Protein AF-A0A5C5X201-F1 (afdb_monomer_lite)

Foldseek 3Di:
DPDVVQVVPDPPVCSVVVVVVVLCCVLCVQAAQDPVVRDHDVVSCVVVVD

pLDDT: mean 80.81, std 8.93, range [53.59, 92.69]

Radius of gyration: 15.02 Å; chains: 1; bounding box: 36×25×32 Å

Structure (mmCIF, N/CA/C/O backbone):
data_AF-A0A5C5X201-F1
#
_entry.id   AF-A0A5C5X201-F1
#
loop_
_atom_site.group_PDB
_atom_site.id
_atom_site.type_symbol
_atom_site.label_atom_id
_atom_site.label_alt_id
_atom_site.label_comp_id
_atom_site.label_asym_id
_atom_site.label_entity_id
_atom_site.label_seq_id
_atom_site.pdbx_PDB_ins_code
_atom_site.Cartn_x
_atom_site.Cartn_y
_atom_site.Cartn_z
_atom_site.occupancy
_atom_site.B_iso_or_equiv
_atom_site.auth_seq_id
_atom_site.auth_comp_id
_atom_site.auth_asym_id
_atom_site.auth_atom_id
_atom_site.pdbx_PDB_model_num
ATOM 1 N N . MET A 1 1 ? 19.835 -2.828 -8.870 1.00 53.59 1 MET A N 1
ATOM 2 C CA . MET A 1 1 ? 19.532 -4.178 -9.394 1.00 53.59 1 MET A CA 1
ATOM 3 C C . MET A 1 1 ? 18.161 -4.606 -8.898 1.00 53.59 1 MET A C 1
ATOM 5 O O . MET A 1 1 ? 18.003 -4.856 -7.707 1.00 53.59 1 MET A O 1
ATOM 9 N N . SER A 1 2 ? 17.160 -4.633 -9.777 1.00 56.47 2 SER A N 1
ATOM 10 C CA . SER A 1 2 ? 15.887 -5.305 -9.501 1.00 56.47 2 SER A CA 1
ATOM 11 C C . SER A 1 2 ? 16.137 -6.819 -9.383 1.00 56.47 2 SER A C 1
ATOM 13 O O . SER A 1 2 ? 17.041 -7.359 -10.016 1.00 56.47 2 SER A O 1
ATOM 15 N N . ARG A 1 3 ? 15.405 -7.520 -8.507 1.00 61.41 3 ARG A N 1
ATOM 16 C CA . ARG A 1 3 ? 15.510 -8.992 -8.395 1.00 61.41 3 ARG A CA 1
ATOM 17 C C . ARG A 1 3 ? 15.053 -9.603 -9.729 1.00 61.41 3 ARG A C 1
ATOM 19 O O . ARG A 1 3 ? 14.012 -9.171 -10.210 1.00 61.41 3 ARG A O 1
ATOM 26 N N . MET A 1 4 ? 15.780 -10.589 -10.273 1.00 63.34 4 MET A N 1
ATOM 27 C CA . MET A 1 4 ? 15.629 -11.123 -11.650 1.00 63.34 4 MET A CA 1
ATOM 28 C C . MET A 1 4 ? 14.181 -11.377 -12.111 1.00 63.34 4 MET A C 1
ATOM 30 O O . MET A 1 4 ? 13.839 -11.064 -13.238 1.00 63.34 4 MET A O 1
ATOM 34 N N . VAL A 1 5 ? 13.286 -11.833 -11.233 1.00 73.31 5 VAL A N 1
ATOM 35 C CA . VAL A 1 5 ? 11.875 -12.077 -11.601 1.00 73.31 5 VAL A CA 1
ATOM 36 C C . VAL A 1 5 ? 11.107 -10.785 -11.939 1.00 73.31 5 VAL A C 1
ATOM 38 O O . VAL A 1 5 ? 10.118 -10.806 -12.657 1.00 73.31 5 VAL A O 1
ATOM 41 N N . ARG A 1 6 ? 11.527 -9.625 -11.419 1.00 69.94 6 ARG A N 1
ATOM 42 C CA . ARG A 1 6 ? 10.809 -8.357 -11.628 1.00 69.94 6 ARG A CA 1
ATOM 43 C C . ARG A 1 6 ? 11.177 -7.654 -12.927 1.00 69.94 6 ARG A C 1
ATOM 45 O O . ARG A 1 6 ? 10.310 -6.982 -13.461 1.00 69.94 6 ARG A O 1
ATOM 52 N N . CYS A 1 7 ? 12.407 -7.794 -13.426 1.00 76.00 7 CYS A N 1
ATOM 53 C CA . CYS A 1 7 ? 12.798 -7.196 -14.711 1.00 76.00 7 CYS A CA 1
ATOM 54 C C . CYS A 1 7 ? 12.218 -7.938 -15.925 1.00 76.00 7 CYS A C 1
ATOM 56 O O . CYS A 1 7 ? 12.262 -7.411 -17.026 1.00 76.00 7 CYS A O 1
ATOM 58 N N . GLU A 1 8 ? 11.676 -9.143 -15.729 1.00 83.44 8 GLU A N 1
ATOM 59 C CA . GLU A 1 8 ? 10.928 -9.873 -16.762 1.00 83.44 8 GLU A CA 1
ATOM 60 C C . GLU A 1 8 ? 9.488 -9.358 -16.918 1.00 83.44 8 GLU A C 1
ATOM 62 O O . GLU A 1 8 ? 8.857 -9.585 -17.945 1.00 83.44 8 GLU A O 1
ATOM 67 N N . VAL A 1 9 ? 8.961 -8.681 -15.891 1.00 82.19 9 VAL A N 1
ATOM 68 C CA . VAL A 1 9 ? 7.555 -8.248 -15.810 1.00 82.19 9 VAL A CA 1
ATOM 69 C C . VAL A 1 9 ? 7.417 -6.727 -15.883 1.00 82.19 9 VAL A C 1
ATOM 71 O O . VAL A 1 9 ? 6.427 -6.227 -16.407 1.00 82.19 9 VAL A O 1
ATOM 74 N N . PHE A 1 10 ? 8.395 -5.992 -15.355 1.00 82.56 10 PHE A N 1
ATOM 75 C CA . PHE A 1 10 ? 8.403 -4.534 -15.307 1.00 82.56 10 PHE A CA 1
ATOM 76 C C . PHE A 1 10 ? 9.625 -3.978 -16.023 1.00 82.56 10 PHE A C 1
ATOM 78 O O . PHE A 1 10 ? 10.726 -4.524 -15.887 1.00 82.56 10 PHE A O 1
ATOM 85 N N . ASP A 1 11 ? 9.434 -2.843 -16.695 1.00 85.00 11 ASP A N 1
ATOM 86 C CA . ASP A 1 11 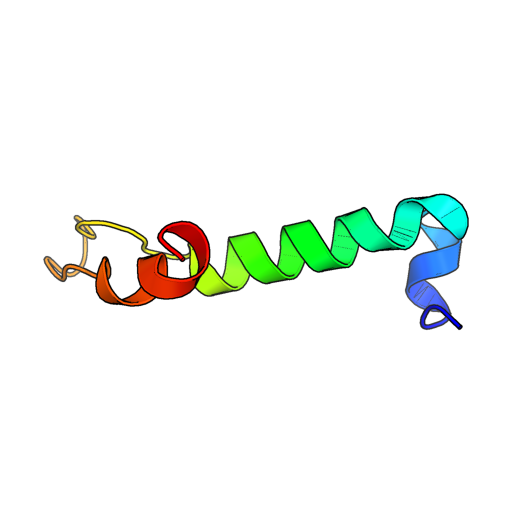? 10.542 -2.034 -17.183 1.00 85.00 11 ASP A CA 1
ATOM 87 C C . ASP A 1 11 ? 11.476 -1.682 -16.002 1.00 85.00 11 ASP A C 1
ATOM 89 O O . ASP A 1 11 ? 10.997 -1.303 -14.920 1.00 85.00 11 ASP A O 1
ATOM 93 N N . PRO A 1 12 ? 12.805 -1.840 -16.147 1.00 82.31 12 PRO A N 1
ATOM 94 C CA . PRO A 1 12 ? 13.766 -1.444 -15.124 1.00 82.31 12 PRO A CA 1
ATOM 95 C C . PRO A 1 12 ? 13.603 -0.003 -14.621 1.00 82.31 12 PRO A C 1
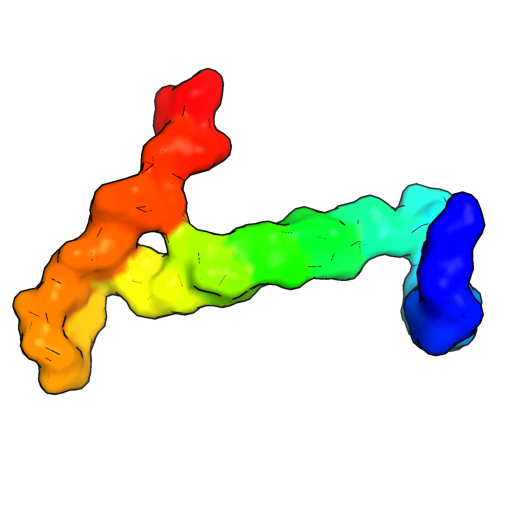ATOM 97 O O . PRO A 1 12 ? 13.867 0.240 -13.440 1.00 82.31 12 PRO A O 1
ATOM 100 N N . GLU A 1 13 ? 13.162 0.926 -15.470 1.00 83.44 13 GLU A N 1
ATOM 101 C CA . GLU A 1 13 ? 12.915 2.329 -15.120 1.00 83.44 13 GLU A CA 1
ATOM 102 C C . GLU A 1 13 ? 11.602 2.516 -14.337 1.00 83.44 13 GLU A C 1
ATOM 104 O O . GLU A 1 13 ? 11.476 3.448 -13.543 1.00 83.44 13 GLU A O 1
ATOM 109 N N . GLU A 1 14 ? 10.656 1.581 -14.454 1.00 84.69 14 GLU A N 1
ATOM 110 C CA . GLU A 1 14 ? 9.332 1.649 -13.818 1.00 84.69 14 GLU A CA 1
ATOM 111 C C . GLU A 1 14 ? 9.173 0.722 -12.600 1.00 84.69 14 GLU A C 1
ATOM 113 O O . GLU A 1 14 ? 8.144 0.724 -11.917 1.00 84.69 14 GLU A O 1
ATOM 118 N N . VAL A 1 15 ? 10.204 -0.053 -12.245 1.00 84.38 15 VAL A N 1
ATOM 119 C CA . VAL A 1 15 ? 10.154 -1.047 -11.153 1.00 84.38 15 VAL A CA 1
ATOM 120 C C . VAL A 1 15 ? 9.788 -0.453 -9.779 1.00 84.38 15 VAL A C 1
ATOM 122 O O . VAL A 1 15 ? 9.332 -1.170 -8.880 1.00 84.38 15 VAL A O 1
ATOM 125 N N . ALA A 1 16 ? 9.943 0.864 -9.607 1.00 84.50 16 ALA A N 1
ATOM 126 C CA . ALA A 1 16 ? 9.499 1.604 -8.428 1.00 84.50 16 ALA A CA 1
ATOM 127 C C . ALA A 1 16 ? 7.989 1.445 -8.157 1.00 84.50 16 ALA A C 1
ATOM 129 O O . ALA A 1 16 ? 7.582 1.396 -6.992 1.00 84.50 16 ALA A O 1
ATOM 130 N N . ILE A 1 17 ? 7.164 1.259 -9.195 1.00 85.81 17 ILE A N 1
ATOM 131 C CA . ILE A 1 17 ? 5.712 1.050 -9.074 1.00 85.81 17 ILE A CA 1
ATOM 132 C C . ILE A 1 17 ? 5.406 -0.185 -8.220 1.00 85.81 17 ILE A C 1
ATOM 134 O O . ILE A 1 17 ? 4.566 -0.129 -7.321 1.00 85.81 17 ILE A O 1
ATOM 138 N N . ALA A 1 18 ? 6.139 -1.286 -8.415 1.00 84.69 18 ALA A N 1
ATOM 139 C CA . ALA A 1 18 ? 5.953 -2.505 -7.629 1.00 84.69 18 ALA A CA 1
ATOM 140 C C . ALA A 1 18 ? 6.241 -2.281 -6.133 1.00 84.69 18 ALA A C 1
ATOM 142 O O . ALA A 1 18 ? 5.606 -2.897 -5.269 1.00 84.69 18 ALA A O 1
ATOM 143 N N . HIS A 1 19 ? 7.182 -1.388 -5.805 1.00 85.00 19 HIS A N 1
ATOM 144 C CA . HIS A 1 19 ? 7.472 -1.008 -4.424 1.00 85.00 19 HIS A CA 1
ATOM 145 C C . HIS A 1 19 ? 6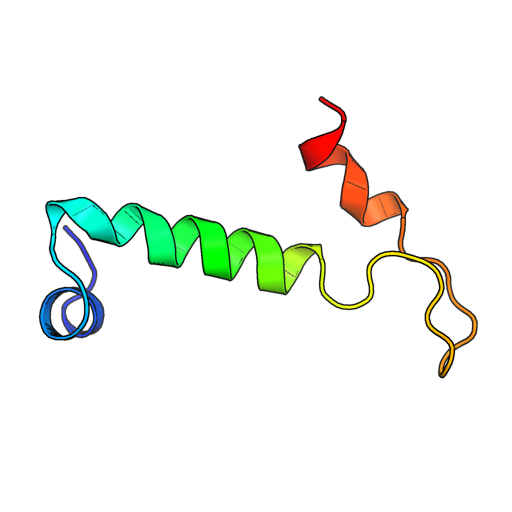.337 -0.192 -3.810 1.00 85.00 19 HIS A C 1
ATOM 147 O O . HIS A 1 19 ? 5.929 -0.494 -2.687 1.00 85.00 19 HIS A O 1
ATOM 153 N N . VAL A 1 20 ? 5.801 0.784 -4.547 1.00 85.31 20 VAL A N 1
ATOM 154 C CA . VAL A 1 20 ? 4.651 1.589 -4.111 1.00 85.31 20 VAL A CA 1
ATOM 155 C C . VAL A 1 20 ? 3.432 0.695 -3.898 1.00 85.31 20 VAL A C 1
ATOM 157 O O . VAL A 1 20 ? 2.892 0.677 -2.795 1.00 85.31 20 VAL A O 1
ATOM 160 N N . TYR A 1 21 ? 3.073 -0.131 -4.886 1.00 84.81 21 TYR A N 1
ATOM 161 C CA . TYR A 1 21 ? 1.971 -1.093 -4.788 1.00 84.81 21 TYR A CA 1
ATOM 162 C C . TYR A 1 21 ? 2.120 -2.004 -3.565 1.00 84.81 21 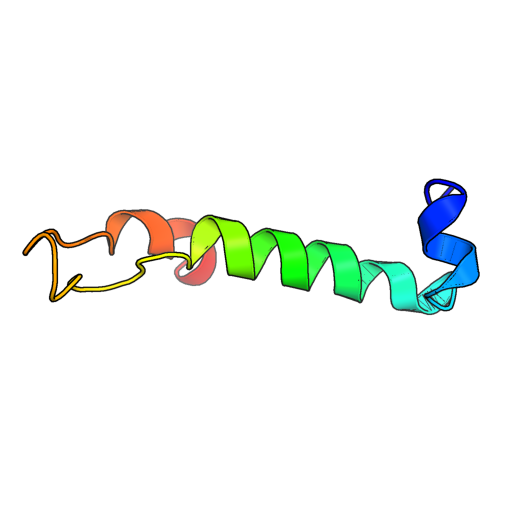TYR A C 1
ATOM 164 O O . TYR A 1 21 ? 1.217 -2.097 -2.739 1.00 84.81 21 TYR A O 1
ATOM 172 N N . THR A 1 22 ? 3.290 -2.626 -3.384 1.00 84.38 22 THR A N 1
ATOM 173 C CA . THR A 1 22 ? 3.523 -3.529 -2.245 1.00 84.38 22 THR A CA 1
ATOM 174 C C . THR A 1 22 ? 3.416 -2.791 -0.909 1.00 84.38 22 THR A C 1
ATOM 176 O O . THR A 1 22 ? 2.883 -3.339 0.057 1.00 84.38 22 THR A O 1
ATOM 179 N N . ARG A 1 23 ? 3.924 -1.552 -0.832 1.00 83.12 23 ARG A N 1
ATOM 180 C CA . ARG A 1 23 ? 3.850 -0.711 0.370 1.00 83.12 23 ARG A CA 1
ATOM 181 C C . ARG A 1 23 ? 2.400 -0.374 0.706 1.00 83.12 23 ARG A C 1
ATOM 183 O O . ARG A 1 23 ? 2.013 -0.549 1.858 1.00 83.12 23 ARG A O 1
ATOM 190 N N . VAL A 1 24 ? 1.624 0.057 -0.288 1.00 82.88 24 VAL A N 1
ATOM 191 C CA . VAL A 1 24 ? 0.212 0.427 -0.146 1.00 82.88 24 VAL A CA 1
ATOM 192 C C . VAL A 1 24 ? -0.620 -0.797 0.208 1.00 82.88 24 VAL A C 1
ATOM 194 O O . VAL A 1 24 ? -1.242 -0.802 1.258 1.00 82.88 24 VAL A O 1
ATOM 197 N N . CYS A 1 25 ? -0.570 -1.882 -0.566 1.00 82.69 25 CYS A N 1
ATOM 198 C CA . CYS A 1 25 ? -1.371 -3.075 -0.284 1.00 82.69 25 CYS A CA 1
ATOM 199 C C . CYS A 1 25 ? -1.080 -3.670 1.095 1.00 82.69 25 CYS A C 1
ATOM 201 O O . CYS A 1 25 ? -2.010 -4.072 1.778 1.00 82.69 25 CYS A O 1
ATOM 203 N N . ARG A 1 26 ? 0.180 -3.698 1.551 1.00 79.38 26 ARG A N 1
ATOM 204 C CA . ARG A 1 26 ? 0.504 -4.224 2.890 1.00 79.38 26 ARG A CA 1
ATOM 205 C C . ARG A 1 26 ? 0.086 -3.298 4.027 1.00 79.38 26 ARG A C 1
ATOM 207 O O . ARG A 1 26 ? -0.273 -3.795 5.088 1.00 79.38 26 ARG A O 1
ATOM 214 N N . ARG A 1 27 ? 0.187 -1.978 3.846 1.00 73.19 27 ARG A N 1
ATOM 215 C CA . ARG A 1 27 ? -0.125 -1.006 4.909 1.00 73.19 27 ARG A CA 1
ATOM 216 C C . ARG A 1 27 ? -1.590 -0.587 4.938 1.00 73.19 27 ARG A C 1
ATOM 218 O O . ARG A 1 27 ? -2.092 -0.273 6.007 1.00 73.19 27 ARG A O 1
ATOM 225 N N . CYS A 1 28 ? -2.263 -0.620 3.796 1.00 73.88 28 CYS A N 1
ATOM 226 C CA . CYS A 1 28 ? -3.675 -0.285 3.650 1.00 73.88 28 CYS A CA 1
ATOM 227 C C . CYS A 1 28 ? -4.590 -1.513 3.672 1.00 73.88 28 CYS A C 1
ATOM 229 O O . CYS A 1 28 ? -5.804 -1.348 3.616 1.00 73.88 28 CYS A O 1
ATOM 231 N N . PHE A 1 29 ? -4.049 -2.735 3.762 1.00 72.56 29 PHE A N 1
ATOM 232 C CA . PHE A 1 29 ? -4.875 -3.903 4.064 1.00 72.56 29 PHE A CA 1
ATOM 233 C C . PHE A 1 29 ? -5.612 -3.638 5.378 1.00 72.56 29 PHE A C 1
ATOM 235 O O . PHE A 1 29 ? -4.964 -3.362 6.390 1.00 72.56 29 PHE A O 1
ATOM 242 N N . LEU A 1 30 ? -6.943 -3.694 5.339 1.00 73.44 30 LEU A N 1
ATOM 243 C CA . LEU A 1 30 ? -7.834 -3.397 6.465 1.00 73.44 30 LEU A CA 1
ATOM 244 C C . LEU A 1 30 ? -7.779 -1.948 6.976 1.00 73.44 30 LEU A C 1
ATOM 246 O O . LEU A 1 30 ? -8.096 -1.726 8.129 1.00 73.44 30 LEU A O 1
ATOM 250 N N . LEU A 1 31 ? -7.363 -0.959 6.177 1.00 83.69 31 LEU A N 1
ATOM 251 C CA . LEU A 1 31 ? -7.434 0.452 6.588 1.00 83.69 31 LEU A CA 1
ATOM 252 C C . LEU A 1 31 ? -8.890 0.866 6.886 1.00 83.69 31 LEU A C 1
ATOM 254 O O . LEU A 1 31 ? -9.773 0.547 6.092 1.00 83.69 31 LEU A O 1
ATOM 258 N N . GLY A 1 32 ? -9.124 1.644 7.946 1.00 86.12 32 GLY A N 1
ATOM 259 C CA . GLY A 1 32 ? -10.476 2.018 8.370 1.00 86.12 32 GLY A CA 1
ATOM 260 C C . GLY A 1 32 ? -11.107 1.013 9.326 1.00 86.12 32 GLY A C 1
ATOM 261 O O . GLY A 1 32 ? -10.413 0.232 9.982 1.00 86.12 32 GLY A O 1
ATOM 262 N N . ASP A 1 33 ? -12.432 1.077 9.415 1.00 91.50 33 ASP A N 1
ATOM 263 C CA . ASP A 1 33 ? -13.243 0.124 10.164 1.00 91.50 33 ASP A CA 1
ATOM 264 C C . ASP A 1 33 ? -13.451 -1.141 9.332 1.00 91.50 33 ASP A C 1
ATOM 266 O O . ASP A 1 33 ? -14.014 -1.099 8.235 1.00 91.50 33 ASP A O 1
ATOM 270 N N . ASP A 1 34 ? -12.987 -2.272 9.853 1.00 89.88 34 ASP A N 1
ATOM 271 C CA . ASP A 1 34 ? -13.219 -3.576 9.249 1.00 89.88 34 ASP A CA 1
ATOM 272 C C . ASP A 1 34 ? -14.616 -4.096 9.638 1.00 89.88 34 ASP A C 1
ATOM 274 O O . ASP A 1 34 ? -14.858 -4.337 10.826 1.00 89.88 34 ASP A O 1
ATOM 278 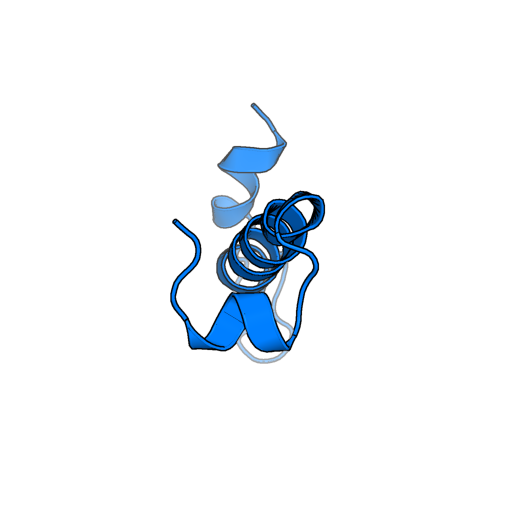N N . PRO A 1 35 ? -15.545 -4.289 8.682 1.00 86.75 35 PRO A N 1
ATOM 279 C CA . PRO A 1 35 ? -16.911 -4.716 8.981 1.00 86.75 35 PRO A CA 1
ATOM 280 C C . PRO A 1 35 ? -16.996 -6.148 9.523 1.00 86.75 35 PRO A C 1
ATOM 282 O O . PRO A 1 35 ? -17.965 -6.466 10.212 1.00 86.75 35 PRO A O 1
ATOM 285 N N . ASP A 1 36 ? -16.003 -6.998 9.243 1.00 90.50 36 ASP A N 1
ATOM 286 C CA . ASP A 1 36 ? -16.014 -8.401 9.665 1.00 90.50 36 ASP A CA 1
ATOM 287 C C . ASP A 1 36 ? -15.512 -8.574 11.107 1.00 90.50 36 ASP A C 1
ATOM 289 O O . ASP A 1 36 ? -16.104 -9.320 11.889 1.00 90.50 36 ASP A O 1
ATOM 293 N N . SER A 1 37 ? -14.431 -7.881 11.488 1.00 89.19 37 SER A N 1
ATOM 294 C CA . SER A 1 37 ? -13.891 -7.941 12.856 1.00 89.19 37 SER A CA 1
ATOM 295 C C . SER A 1 37 ? -14.412 -6.851 13.798 1.00 89.19 37 SER A C 1
ATOM 297 O O . SER A 1 37 ? -14.256 -6.984 15.013 1.00 89.19 37 SER A O 1
ATOM 299 N N . GLY A 1 38 ? -15.004 -5.773 13.273 1.00 92.69 38 GLY A N 1
ATOM 300 C CA . GLY A 1 38 ? -15.414 -4.591 14.041 1.00 92.69 38 GLY A CA 1
ATOM 301 C C . GLY A 1 38 ? -14.245 -3.744 14.559 1.00 92.69 38 GLY A C 1
ATOM 302 O O . GLY A 1 38 ? -14.440 -2.885 15.419 1.00 92.69 38 GLY A O 1
ATOM 303 N N . MET A 1 39 ? -13.024 -3.999 14.081 1.00 91.50 39 MET A N 1
ATOM 304 C CA . MET A 1 39 ? -11.809 -3.318 14.522 1.00 91.50 39 MET A CA 1
ATOM 305 C C . MET A 1 39 ? -11.458 -2.149 13.600 1.00 91.50 39 MET A C 1
ATOM 307 O O . MET A 1 39 ? -11.548 -2.261 12.380 1.00 91.50 39 MET A O 1
ATOM 311 N N . ASN A 1 40 ? -10.968 -1.053 14.184 1.00 90.00 40 ASN A N 1
ATOM 312 C CA . ASN A 1 40 ? -10.430 0.080 13.436 1.00 90.00 40 ASN A CA 1
ATOM 313 C C . ASN A 1 40 ? -8.900 -0.030 13.290 1.00 90.00 40 ASN A C 1
ATOM 315 O O . ASN A 1 40 ? -8.176 -0.181 14.282 1.00 90.00 40 ASN A O 1
ATOM 319 N N . PHE A 1 41 ? -8.383 0.086 12.064 1.00 88.62 41 PHE A N 1
ATOM 320 C CA . PHE A 1 41 ? -6.942 0.040 11.783 1.00 88.62 41 PHE A CA 1
ATOM 321 C C . PHE A 1 41 ? -6.363 1.365 11.266 1.00 88.62 41 PHE A C 1
ATOM 323 O O . PHE A 1 41 ? -5.320 1.374 10.603 1.00 88.62 41 PHE A O 1
ATOM 330 N N . ASP A 1 42 ? -6.973 2.503 11.596 1.00 88.50 42 ASP A N 1
ATOM 331 C CA . ASP A 1 42 ? -6.491 3.819 11.156 1.00 88.50 42 ASP A CA 1
ATOM 332 C C . ASP A 1 42 ? -5.111 4.187 11.698 1.00 88.50 42 ASP A C 1
ATOM 334 O O . ASP A 1 42 ? -4.401 4.962 11.065 1.00 88.50 42 ASP A O 1
ATOM 338 N N . HIS A 1 43 ? -4.643 3.534 12.765 1.00 86.00 43 HIS A N 1
ATOM 339 C CA . HIS A 1 43 ? -3.252 3.636 13.226 1.00 86.00 43 HIS A CA 1
ATOM 340 C C . HIS A 1 43 ? -2.213 3.308 12.131 1.00 86.00 43 HIS A C 1
ATOM 342 O O . HIS A 1 43 ? -1.041 3.660 12.255 1.00 86.00 43 HIS A O 1
ATOM 348 N N . ARG A 1 44 ? -2.613 2.640 11.039 1.00 84.19 44 ARG A N 1
ATOM 349 C CA . ARG A 1 44 ? -1.757 2.350 9.878 1.00 84.19 44 ARG A CA 1
ATOM 350 C C . ARG A 1 44 ? -1.617 3.528 8.902 1.00 84.19 44 ARG A C 1
ATOM 352 O O . ARG A 1 44 ? -0.772 3.440 8.012 1.00 84.19 44 ARG A O 1
ATOM 359 N N . LYS A 1 45 ? -2.398 4.609 9.049 1.00 82.94 45 LYS A N 1
ATOM 360 C CA . LYS A 1 45 ? -2.395 5.808 8.180 1.00 82.94 45 LYS A CA 1
ATOM 361 C C . LYS A 1 45 ? -1.228 6.761 8.420 1.00 82.94 45 LYS A C 1
ATOM 363 O O . LYS A 1 45 ? -0.957 7.579 7.551 1.00 82.94 45 LYS A O 1
ATOM 368 N N . PHE A 1 46 ? -0.495 6.600 9.522 1.00 84.06 46 PHE A N 1
ATOM 369 C CA . PHE A 1 46 ? 0.567 7.520 9.951 1.00 84.06 46 PHE A CA 1
ATOM 370 C C . PHE A 1 46 ? 1.552 7.929 8.837 1.00 8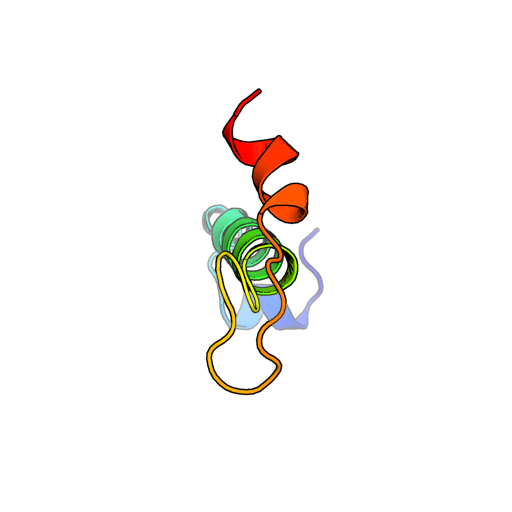4.06 46 PHE A C 1
ATOM 372 O O . PHE A 1 46 ? 1.947 9.078 8.747 1.00 84.06 46 PHE A O 1
ATOM 379 N N . TRP A 1 47 ? 1.903 7.013 7.928 1.00 78.25 47 TRP A N 1
ATOM 380 C CA . TRP A 1 47 ? 2.848 7.292 6.838 1.00 78.25 47 TRP A CA 1
ATOM 381 C C . TRP A 1 47 ? 2.313 8.190 5.706 1.00 78.25 47 TRP A C 1
ATOM 383 O O . TRP A 1 47 ? 3.105 8.551 4.840 1.00 78.25 47 TRP A O 1
ATOM 393 N N . ILE A 1 48 ? 0.997 8.427 5.636 1.00 78.50 48 ILE A N 1
ATOM 394 C CA . ILE A 1 48 ? 0.330 9.271 4.624 1.00 78.50 48 ILE A CA 1
ATOM 395 C C . ILE A 1 48 ? 0.114 10.693 5.163 1.00 78.50 48 ILE A C 1
ATOM 397 O O . ILE A 1 48 ? 0.011 11.628 4.377 1.00 78.50 48 ILE A O 1
ATOM 401 N N . GLU A 1 49 ? -0.011 10.836 6.484 1.00 78.75 49 GLU A N 1
ATOM 402 C CA . GLU A 1 49 ? -0.350 12.102 7.147 1.00 78.75 49 GLU A CA 1
ATOM 403 C C . GLU A 1 49 ? 0.883 12.956 7.512 1.00 78.75 49 GLU A C 1
ATOM 405 O O . GLU A 1 49 ? 0.719 14.147 7.773 1.00 78.75 49 GLU A O 1
ATOM 410 N N . GLU A 1 50 ? 2.092 12.379 7.494 1.00 61.19 50 GLU A N 1
ATOM 411 C CA . GLU A 1 50 ? 3.393 13.087 7.535 1.00 61.19 50 GLU A CA 1
ATOM 412 C C . GLU A 1 50 ? 3.908 13.442 6.132 1.00 61.19 50 GLU A C 1
ATOM 414 O O . GLU A 1 50 ? 4.412 14.578 5.967 1.00 61.19 50 GLU A O 1
#

Organism: NCBI:txid2527987

Sequence (50 aa):
MSRMVRCEVFDPEEVAIAHVYTRVCRRCFLLGDDPDSGMNFDHRKFWIEE

Secondary structure (DSSP, 8-state):
---HHHHTTS-TTTTHHHHHHHHHHHHHTT-SB-TTT--B-GGGGHHHH-